Protein AF-U6JP81-F1 (afdb_monomer)

Solvent-accessible surface area (backbone atoms only — not comparable to full-atom values): 4508 Å² total; per-residue (Å²): 141,78,81,82,76,81,74,71,79,68,81,63,89,69,82,80,75,78,78,93,69,86,76,74,97,72,84,65,56,62,87,69,68,30,54,76,81,91,81,87,64,79,94,70,80,47,62,70,56,55,55,53,48,55,56,48,52,29,52,61,62,70,107

Secondary structure (DSSP, 8-state):
------------------SS----S---STTTT-SPPP---GGG--HHHHHHHHHHHHHHHH-

Structure (mmCIF, N/CA/C/O backbone):
data_AF-U6JP81-F1
#
_entry.id   AF-U6JP81-F1
#
loop_
_atom_site.group_PDB
_atom_site.id
_atom_site.type_symbol
_atom_site.label_atom_id
_atom_site.label_alt_id
_atom_site.label_comp_id
_atom_site.label_asym_id
_atom_site.label_entity_id
_atom_site.label_seq_id
_atom_site.pdbx_PDB_ins_code
_atom_site.Cartn_x
_atom_site.Cartn_y
_atom_site.Cartn_z
_atom_site.occupancy
_atom_site.B_iso_or_equiv
_atom_site.auth_seq_id
_atom_site.auth_comp_id
_atom_site.auth_asym_id
_atom_site.auth_atom_id
_atom_site.pdbx_PDB_model_num
ATOM 1 N N . PHE A 1 1 ? 20.080 40.326 17.327 1.00 44.81 1 PHE A N 1
ATOM 2 C CA . PHE A 1 1 ? 18.665 40.739 17.263 1.00 44.81 1 PHE A CA 1
ATOM 3 C C . PHE A 1 1 ? 17.833 39.613 16.666 1.00 44.81 1 PHE A C 1
ATOM 5 O O . PHE A 1 1 ? 17.651 3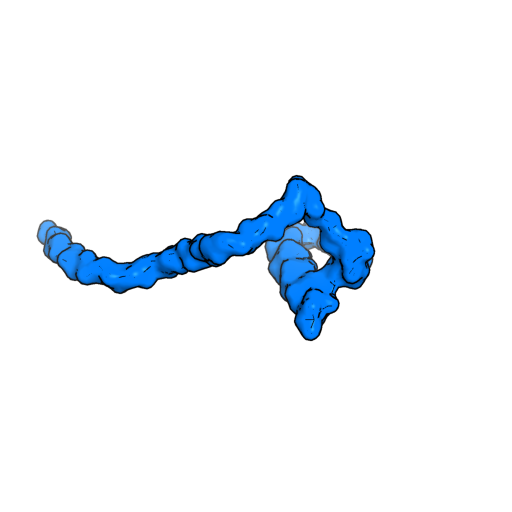9.564 15.461 1.00 44.81 1 PHE A O 1
ATOM 12 N N . ILE A 1 2 ? 17.375 38.671 17.492 1.00 53.81 2 ILE A N 1
ATOM 13 C CA . ILE A 1 2 ? 16.313 37.737 17.103 1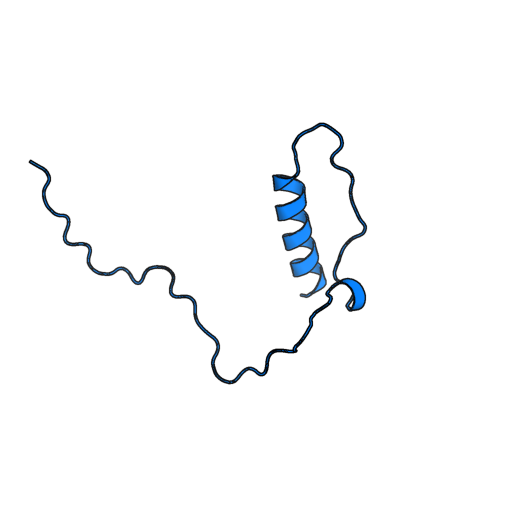.00 53.81 2 ILE A CA 1
ATOM 14 C C . ILE A 1 2 ? 15.206 37.976 18.117 1.00 53.81 2 ILE A C 1
ATOM 16 O O . ILE A 1 2 ? 15.377 37.703 19.305 1.00 53.81 2 ILE A O 1
ATOM 20 N N . THR A 1 3 ? 14.115 38.592 17.678 1.00 56.12 3 THR A N 1
ATOM 21 C CA . THR A 1 3 ? 12.930 38.753 18.512 1.00 56.12 3 THR A CA 1
ATOM 22 C C . THR A 1 3 ? 12.356 37.362 18.780 1.00 56.12 3 THR A C 1
ATOM 24 O O . THR A 1 3 ? 12.121 36.574 17.864 1.00 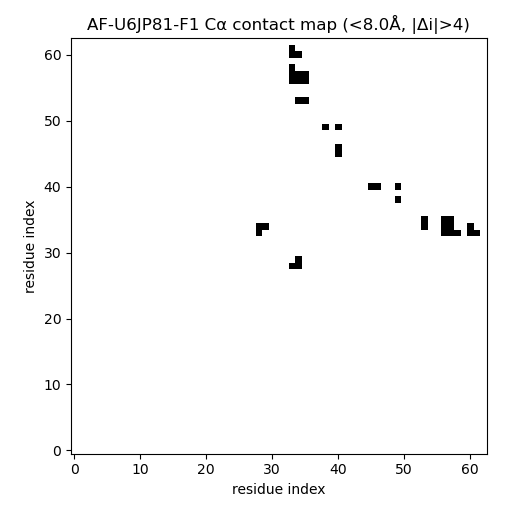56.12 3 THR A O 1
ATOM 27 N N . ARG A 1 4 ? 12.168 37.018 20.060 1.00 56.28 4 ARG A N 1
ATOM 28 C CA . ARG A 1 4 ? 11.407 35.830 20.458 1.00 56.28 4 ARG A CA 1
ATOM 29 C C . ARG A 1 4 ? 9.991 35.980 19.902 1.00 56.28 4 ARG A C 1
ATOM 31 O O . ARG A 1 4 ? 9.204 36.760 20.428 1.00 56.28 4 ARG A O 1
ATOM 38 N N . ALA A 1 5 ? 9.660 35.228 18.857 1.00 62.56 5 ALA A N 1
ATOM 39 C CA . ALA A 1 5 ? 8.271 35.013 18.488 1.00 62.56 5 ALA A CA 1
ATOM 40 C C . ALA A 1 5 ? 7.589 34.271 19.647 1.00 62.56 5 ALA A C 1
ATOM 42 O O . ALA A 1 5 ? 7.924 33.119 19.941 1.00 62.56 5 ALA A O 1
ATOM 43 N N . ASN A 1 6 ? 6.654 34.942 20.320 1.00 61.31 6 ASN A N 1
ATOM 44 C CA . ASN A 1 6 ? 5.733 34.317 21.256 1.00 61.31 6 ASN A CA 1
ATOM 45 C C . ASN A 1 6 ? 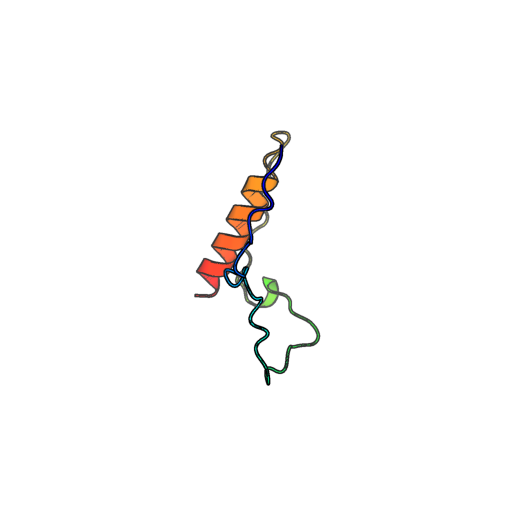4.801 33.411 20.439 1.00 61.31 6 ASN A C 1
ATOM 47 O O . ASN A 1 6 ? 3.784 33.864 19.914 1.00 61.31 6 ASN A O 1
ATOM 51 N N . ARG A 1 7 ? 5.205 32.150 20.239 1.00 63.56 7 ARG A N 1
ATOM 52 C CA . ARG A 1 7 ? 4.355 31.132 19.622 1.00 63.56 7 ARG A CA 1
ATOM 53 C C . ARG A 1 7 ? 3.189 30.895 20.573 1.00 63.56 7 ARG A C 1
ATOM 55 O O . ARG A 1 7 ? 3.291 30.080 21.485 1.00 63.56 7 ARG A O 1
ATOM 62 N N . THR A 1 8 ? 2.081 31.598 20.343 1.00 58.41 8 THR A N 1
ATOM 63 C CA . THR A 1 8 ? 0.776 31.111 20.774 1.00 58.41 8 THR A CA 1
ATOM 64 C C . THR A 1 8 ? 0.688 29.671 20.291 1.00 58.41 8 THR A C 1
ATOM 66 O O . THR A 1 8 ? 1.012 29.359 19.140 1.00 58.41 8 THR A O 1
ATOM 69 N N . SER A 1 9 ? 0.380 28.772 21.213 1.00 61.78 9 SER A N 1
ATOM 70 C CA . SER A 1 9 ? 0.195 27.354 20.965 1.00 61.78 9 SER A CA 1
ATOM 71 C C . SER A 1 9 ? -0.966 27.168 19.987 1.00 61.78 9 SER A C 1
ATOM 73 O O . SER A 1 9 ? -2.080 26.826 20.368 1.00 61.78 9 SER A O 1
ATOM 75 N N . LYS A 1 10 ? -0.719 27.371 18.686 1.00 59.97 10 LYS A N 1
ATOM 76 C CA . LYS A 1 10 ? -1.495 26.699 17.647 1.00 59.97 10 LYS A CA 1
ATOM 77 C C . LYS A 1 10 ? -1.395 25.236 18.020 1.00 59.97 10 LYS A C 1
ATOM 79 O O . LYS A 1 10 ? -0.280 24.719 18.021 1.00 59.97 10 LYS A O 1
ATOM 84 N N . ALA A 1 11 ? -2.518 24.640 18.416 1.00 65.81 11 ALA A N 1
ATOM 85 C CA . ALA A 1 11 ? -2.636 23.230 18.736 1.00 65.81 11 ALA A CA 1
ATOM 86 C C . ALA A 1 11 ? -1.936 22.434 17.627 1.00 65.81 11 ALA A C 1
ATOM 88 O O . ALA A 1 11 ? -2.471 22.239 16.536 1.00 65.81 11 ALA A O 1
ATOM 89 N N . GLY A 1 12 ? -0.668 22.093 17.862 1.00 65.12 12 GLY A N 1
ATOM 90 C CA . GLY A 1 12 ? 0.109 21.286 16.942 1.00 65.12 12 GLY A CA 1
ATOM 91 C C . GLY A 1 12 ? -0.600 19.951 16.863 1.00 65.12 12 GLY A C 1
ATOM 92 O O . GLY A 1 12 ? -1.056 19.494 17.902 1.00 65.12 12 GLY A O 1
ATOM 93 N N . ARG A 1 13 ? -0.743 19.393 15.651 1.00 68.25 13 ARG A N 1
ATOM 94 C CA . ARG A 1 13 ? -1.369 18.091 15.345 1.00 68.25 13 ARG A CA 1
ATOM 95 C C . ARG A 1 13 ? -1.417 17.182 16.580 1.00 68.25 13 ARG A C 1
ATOM 97 O O . ARG A 1 13 ? -0.447 16.494 16.885 1.00 68.25 13 ARG A O 1
ATOM 104 N N . VAL A 1 14 ? -2.519 17.252 17.325 1.00 70.94 14 VAL A N 1
ATOM 105 C CA . VAL A 1 14 ? -2.684 16.465 18.543 1.00 70.94 14 VAL A CA 1
ATOM 106 C C . VAL A 1 14 ? -3.102 15.091 18.059 1.00 70.94 14 VAL A C 1
ATOM 108 O O . VAL A 1 14 ? -4.143 14.959 17.418 1.00 70.94 14 VAL A O 1
ATOM 111 N N . PHE A 1 15 ? -2.276 14.076 18.305 1.00 73.94 15 PHE A N 1
ATOM 112 C CA . PHE A 1 15 ? -2.686 12.698 18.072 1.00 73.94 15 PHE A CA 1
ATOM 113 C C . PHE A 1 15 ? -3.911 12.429 18.943 1.00 73.94 15 PHE A C 1
ATOM 115 O O . PHE A 1 15 ? -3.813 12.365 20.170 1.00 73.94 15 PHE A O 1
ATOM 122 N N . HIS A 1 16 ? -5.080 12.330 18.314 1.00 75.50 16 HIS A N 1
ATOM 123 C CA . HIS A 1 16 ? -6.305 12.014 19.023 1.00 75.50 16 HIS A CA 1
ATOM 124 C C . HIS A 1 16 ? -6.270 10.528 19.375 1.00 75.50 16 HIS A C 1
ATOM 126 O O . HIS A 1 16 ? -6.576 9.665 18.553 1.00 75.50 16 HIS A O 1
ATOM 132 N N . ARG A 1 17 ? -5.816 10.214 20.592 1.00 74.88 17 ARG A N 1
ATOM 133 C CA . ARG A 1 17 ? -5.884 8.852 21.113 1.00 74.88 17 ARG A CA 1
ATOM 134 C C . ARG A 1 17 ? -7.352 8.525 21.355 1.00 74.88 17 ARG A C 1
ATOM 136 O O . ARG A 1 17 ? -7.944 9.040 22.300 1.00 74.88 17 ARG A O 1
ATOM 143 N N . VAL A 1 18 ? -7.917 7.663 20.517 1.00 78.25 18 VAL A N 1
ATOM 144 C CA . VAL A 1 18 ? -9.272 7.149 20.725 1.00 78.25 18 VAL A CA 1
ATOM 145 C C . VAL A 1 18 ? -9.279 6.364 22.042 1.00 78.25 18 VAL A C 1
ATOM 147 O O . VAL A 1 18 ? -8.514 5.412 22.206 1.00 78.25 18 VAL A O 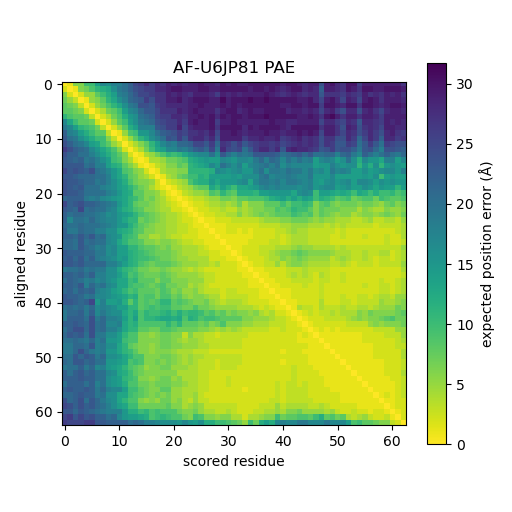1
ATOM 150 N N . GLN A 1 19 ? -10.075 6.806 23.016 1.00 82.25 19 GLN A N 1
ATOM 151 C CA . GLN A 1 19 ? -10.225 6.126 24.305 1.00 82.25 19 GLN A CA 1
ATOM 152 C C . GLN A 1 19 ? -11.344 5.080 24.227 1.00 82.25 19 GLN A C 1
ATOM 154 O O . GLN A 1 19 ? -12.331 5.281 23.527 1.00 82.25 19 GLN A O 1
ATOM 159 N N . GLY A 1 20 ? -11.189 3.958 24.939 1.00 80.50 20 GLY A N 1
ATOM 160 C CA . GLY A 1 20 ? -12.217 2.911 25.031 1.00 80.50 20 GLY A CA 1
ATOM 161 C C . GLY A 1 20 ? -12.239 1.886 23.890 1.00 80.50 20 GLY A C 1
ATOM 162 O O . GLY A 1 20 ? -13.118 1.032 23.868 1.00 80.50 20 GLY A O 1
ATOM 163 N N . VAL A 1 21 ? -11.278 1.922 22.960 1.00 82.62 21 VAL A N 1
ATOM 164 C CA . VAL A 1 21 ? -11.177 0.920 21.886 1.00 82.62 21 VAL A CA 1
ATOM 165 C C . VAL A 1 21 ? -10.293 -0.241 22.338 1.00 82.62 21 VAL A C 1
ATOM 167 O O . VAL A 1 21 ? -9.129 -0.042 22.689 1.00 82.62 21 VAL A O 1
ATOM 170 N N . LYS A 1 22 ? -10.831 -1.464 22.302 1.00 85.81 22 LYS A N 1
ATOM 171 C CA . LYS A 1 22 ? -10.050 -2.696 22.465 1.00 85.81 22 LYS A CA 1
ATOM 172 C C . LYS A 1 22 ? -9.315 -2.979 21.154 1.00 85.81 22 LYS A C 1
ATOM 174 O O . LYS A 1 22 ? -9.947 -3.336 20.163 1.00 85.81 22 LYS A O 1
ATOM 179 N N . LEU A 1 23 ? -7.997 -2.785 21.139 1.00 85.69 23 LEU A N 1
ATOM 180 C CA . LEU A 1 23 ? -7.173 -3.160 19.992 1.00 85.69 23 LEU A CA 1
ATOM 181 C C . LEU A 1 23 ? -6.956 -4.683 19.988 1.00 85.69 23 LEU A C 1
ATOM 183 O O . LEU A 1 23 ? -6.830 -5.275 21.061 1.00 85.69 23 LEU A O 1
ATOM 187 N N . PRO A 1 24 ? -6.916 -5.319 18.809 1.00 89.69 24 PRO A N 1
ATOM 188 C CA . PRO A 1 24 ? -6.499 -6.712 18.689 1.00 89.69 24 PRO A CA 1
ATOM 189 C C . PRO A 1 24 ? -4.995 -6.862 18.971 1.00 89.69 24 PRO A C 1
ATOM 191 O O . PRO A 1 24 ? -4.213 -5.964 18.661 1.00 89.69 24 PRO A O 1
ATOM 194 N N . ASP A 1 25 ? -4.586 -8.021 19.494 1.00 91.44 25 ASP A N 1
ATOM 195 C CA . ASP A 1 25 ? -3.175 -8.316 19.806 1.00 91.44 25 ASP A CA 1
ATOM 196 C C . ASP A 1 25 ? -2.300 -8.441 18.546 1.00 91.44 25 ASP A C 1
ATOM 198 O O . ASP A 1 25 ? -1.100 -8.170 18.571 1.00 91.44 25 ASP A O 1
ATOM 202 N N . LYS A 1 26 ? -2.907 -8.841 17.422 1.00 93.06 26 LYS A N 1
ATOM 203 C CA . LYS A 1 26 ? -2.260 -8.956 16.114 1.00 93.06 26 LYS A CA 1
ATOM 204 C C . LYS A 1 26 ? -3.246 -8.587 15.014 1.00 93.06 26 LYS A C 1
ATOM 206 O O . LYS A 1 26 ? -4.413 -8.969 15.062 1.00 93.06 26 LYS A O 1
ATOM 211 N N . VAL A 1 27 ? -2.750 -7.890 13.997 1.00 91.38 27 VAL A N 1
ATOM 212 C CA . VAL A 1 27 ? -3.485 -7.626 12.759 1.00 91.38 27 VAL A CA 1
ATOM 213 C C . VAL A 1 27 ? -2.628 -8.058 11.583 1.00 91.38 27 VAL A C 1
ATOM 215 O O . VAL A 1 27 ? -1.476 -7.644 11.475 1.00 91.38 27 VAL A O 1
ATOM 218 N N . ASP A 1 28 ? -3.201 -8.872 10.703 1.00 93.25 28 ASP A N 1
ATOM 219 C CA . ASP A 1 28 ? -2.662 -9.139 9.376 1.00 93.25 28 ASP A CA 1
ATOM 220 C C . ASP A 1 28 ? -3.694 -8.679 8.345 1.00 93.25 28 ASP A C 1
ATOM 222 O O . ASP A 1 28 ? -4.829 -9.151 8.314 1.00 93.25 28 ASP A O 1
ATOM 226 N N . TRP A 1 29 ? -3.319 -7.693 7.538 1.00 92.38 29 TRP A N 1
ATOM 227 C CA . TRP A 1 29 ? -4.201 -7.120 6.525 1.00 92.38 29 TRP A CA 1
ATOM 228 C C . TRP A 1 29 ? -4.304 -8.004 5.278 1.00 92.38 29 TRP A C 1
ATOM 230 O O . TRP A 1 29 ? -5.241 -7.852 4.495 1.00 92.38 29 TRP A O 1
ATOM 240 N N . ARG A 1 30 ? -3.371 -8.946 5.091 1.00 92.25 30 ARG A N 1
ATOM 241 C CA . ARG A 1 30 ? -3.403 -9.889 3.964 1.00 92.25 30 ARG A CA 1
ATOM 242 C C . ARG A 1 30 ? -4.561 -10.865 4.113 1.00 92.25 30 ARG A C 1
ATOM 244 O O . ARG A 1 30 ? -5.268 -11.106 3.143 1.00 92.25 30 ARG A O 1
ATOM 251 N N . ASP A 1 31 ? -4.807 -11.321 5.340 1.00 91.81 31 ASP A N 1
ATOM 252 C CA . ASP A 1 31 ? -5.939 -12.194 5.680 1.00 91.81 31 ASP A CA 1
ATOM 253 C C . ASP A 1 31 ? -7.293 -11.514 5.409 1.00 91.81 31 ASP A C 1
ATOM 255 O O . ASP A 1 31 ? -8.301 -12.181 5.205 1.00 91.81 31 ASP A O 1
ATOM 259 N N . GLN A 1 32 ? -7.315 -10.178 5.373 1.00 88.50 32 GLN A N 1
ATOM 260 C CA . GLN A 1 32 ? -8.506 -9.375 5.084 1.00 88.50 32 GLN A CA 1
ATOM 261 C C . GLN A 1 32 ? -8.657 -9.034 3.594 1.00 88.50 32 GLN A C 1
ATOM 263 O O . GLN A 1 32 ? -9.607 -8.352 3.226 1.00 88.50 32 GLN A O 1
ATOM 268 N N . GLY A 1 33 ? -7.730 -9.467 2.731 1.00 89.50 33 GLY A N 1
ATOM 269 C CA . GLY A 1 33 ? -7.795 -9.226 1.286 1.00 89.50 33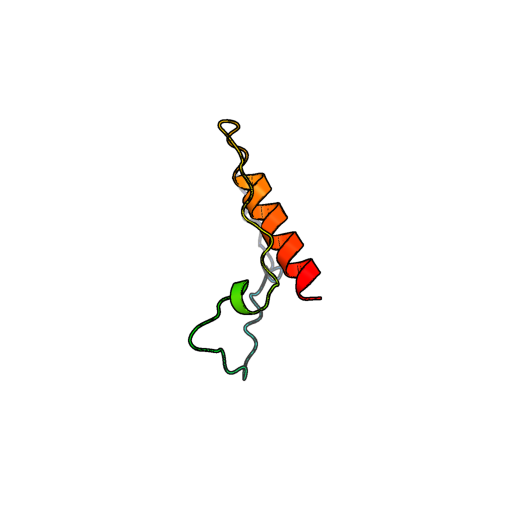 GLY A CA 1
ATOM 270 C C . GLY A 1 33 ? -7.566 -7.772 0.858 1.00 89.50 33 GLY A C 1
ATOM 271 O O 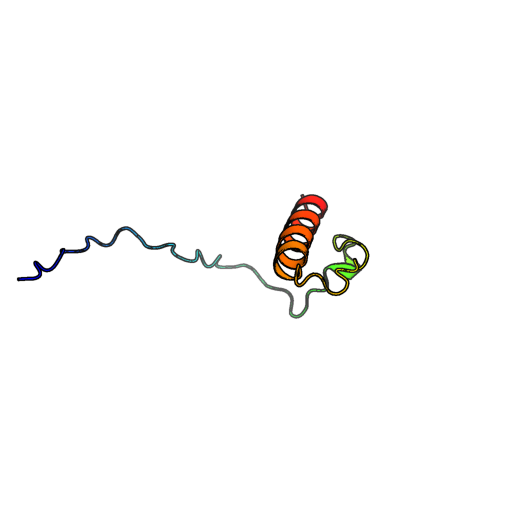. GLY A 1 33 ? -7.763 -7.448 -0.308 1.00 89.50 33 GLY A O 1
ATOM 272 N N . ILE A 1 34 ? -7.125 -6.896 1.767 1.00 92.31 34 ILE A N 1
ATOM 273 C CA . ILE A 1 34 ? -6.926 -5.461 1.489 1.00 92.31 34 ILE A CA 1
ATOM 274 C C . ILE A 1 34 ? -5.487 -5.114 1.078 1.00 92.31 34 ILE A C 1
ATOM 276 O O . ILE A 1 34 ? -5.129 -3.945 0.958 1.00 92.31 34 ILE A O 1
ATOM 280 N N . VAL A 1 35 ? -4.631 -6.120 0.896 1.00 93.56 35 VAL A N 1
ATOM 281 C CA . VAL A 1 35 ? -3.244 -5.947 0.451 1.00 93.56 35 VAL A CA 1
ATOM 282 C C . VAL A 1 35 ? -3.153 -6.379 -1.005 1.00 93.56 35 VAL A C 1
ATOM 284 O O . VAL A 1 35 ? -3.453 -7.524 -1.336 1.00 93.56 35 VAL A O 1
ATOM 287 N N . THR A 1 36 ? -2.729 -5.470 -1.883 1.00 92.38 36 THR A N 1
ATOM 288 C CA . THR A 1 36 ? -2.521 -5.792 -3.300 1.00 92.38 36 THR A CA 1
ATOM 289 C C . THR A 1 36 ? -1.395 -6.815 -3.475 1.00 92.38 36 THR A C 1
ATOM 291 O O . THR A 1 36 ? -0.507 -6.886 -2.619 1.00 92.38 36 THR A O 1
ATOM 294 N N . PRO A 1 37 ? -1.341 -7.542 -4.606 1.00 93.94 37 PRO A N 1
ATOM 295 C CA . PRO A 1 37 ? -0.188 -8.371 -4.942 1.00 93.94 37 PRO A CA 1
ATOM 296 C C . PRO A 1 37 ? 1.139 -7.603 -4.861 1.00 93.94 37 PRO A C 1
ATOM 298 O O . PRO A 1 37 ? 1.189 -6.382 -5.037 1.00 93.94 37 PRO A O 1
ATOM 301 N N . ILE A 1 38 ? 2.220 -8.340 -4.607 1.00 93.75 38 ILE A N 1
ATOM 302 C CA . ILE A 1 38 ? 3.574 -7.785 -4.530 1.00 93.75 38 ILE A CA 1
ATOM 303 C C . ILE A 1 38 ? 3.956 -7.191 -5.892 1.00 93.75 38 ILE A C 1
ATOM 305 O O . ILE A 1 38 ? 3.768 -7.826 -6.929 1.00 93.75 38 ILE A O 1
ATOM 309 N N . LYS A 1 39 ? 4.504 -5.973 -5.872 1.00 92.88 39 LYS A N 1
ATOM 310 C CA . LYS A 1 39 ? 4.997 -5.253 -7.053 1.00 92.88 39 LYS A CA 1
ATOM 311 C C . LYS A 1 39 ? 6.536 -5.234 -7.069 1.00 92.88 39 LYS A C 1
ATOM 313 O O . LYS A 1 39 ? 7.151 -5.348 -6.012 1.00 92.88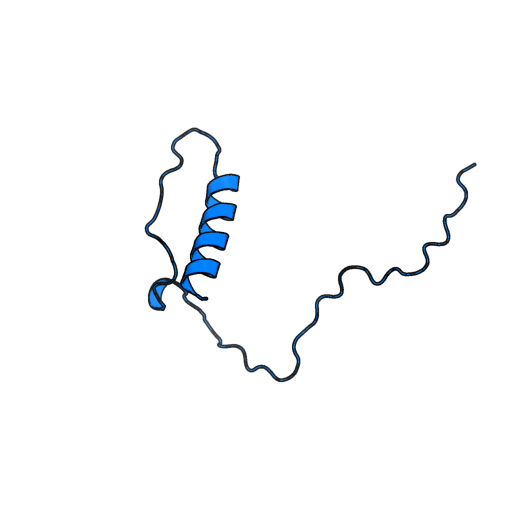 39 LYS A O 1
ATOM 318 N N . ASP A 1 40 ? 7.144 -5.038 -8.244 1.00 94.25 40 ASP A N 1
ATOM 319 C CA . ASP A 1 40 ? 8.605 -4.942 -8.425 1.00 94.25 40 ASP A CA 1
ATOM 320 C C . ASP A 1 40 ? 9.031 -3.528 -8.866 1.00 94.25 40 ASP A C 1
ATOM 322 O O . ASP A 1 40 ? 8.510 -2.979 -9.836 1.00 94.25 40 ASP A O 1
ATOM 326 N N . GLN A 1 41 ? 9.975 -2.937 -8.130 1.00 89.38 41 GLN A N 1
ATOM 327 C CA . GLN A 1 41 ? 10.526 -1.596 -8.366 1.00 89.38 41 GLN A CA 1
ATOM 328 C C . GLN A 1 41 ? 11.828 -1.597 -9.186 1.00 89.38 41 GLN A C 1
ATOM 330 O O . GLN A 1 41 ? 12.333 -0.522 -9.533 1.00 89.38 41 GLN A O 1
ATOM 335 N N . ALA A 1 42 ? 12.395 -2.777 -9.462 1.00 94.12 42 ALA A N 1
ATOM 336 C CA . ALA A 1 42 ? 13.694 -2.956 -10.100 1.00 94.12 42 ALA A CA 1
ATOM 337 C C . ALA A 1 42 ? 14.799 -2.076 -9.460 1.00 94.12 42 ALA A C 1
ATOM 339 O O . ALA A 1 42 ? 14.782 -1.772 -8.264 1.00 94.12 42 ALA A O 1
ATOM 340 N N . GLN A 1 43 ? 15.780 -1.639 -10.252 1.00 93.38 43 GLN A N 1
ATOM 341 C CA . GLN A 1 43 ? 16.921 -0.822 -9.807 1.00 93.38 43 GLN A CA 1
ATOM 342 C C . GLN A 1 43 ? 16.661 0.693 -9.931 1.00 93.38 43 GLN A C 1
ATOM 344 O O . GLN A 1 43 ? 17.577 1.474 -10.167 1.00 93.38 43 GLN A O 1
ATOM 349 N N . CYS A 1 44 ? 15.405 1.127 -9.783 1.00 94.12 44 CYS A N 1
ATOM 350 C CA . CYS A 1 44 ? 15.004 2.526 -9.982 1.00 94.12 44 CYS A CA 1
ATOM 351 C C . CYS A 1 44 ? 15.104 3.392 -8.707 1.00 94.12 44 CYS A C 1
ATOM 353 O O . CYS A 1 44 ? 15.126 4.617 -8.787 1.00 94.12 44 CYS A O 1
ATOM 355 N N . GLY A 1 45 ? 15.163 2.784 -7.515 1.00 93.69 45 GLY A N 1
ATOM 356 C CA . GLY A 1 45 ? 15.138 3.535 -6.248 1.00 93.69 45 GLY A CA 1
ATOM 357 C C . GLY A 1 45 ? 13.768 4.150 -5.917 1.00 93.69 45 GLY A C 1
ATOM 358 O O . GLY A 1 45 ? 13.674 5.101 -5.144 1.00 93.69 45 GLY A O 1
ATOM 359 N N . SER A 1 46 ? 12.686 3.610 -6.480 1.00 95.69 46 SER A N 1
ATOM 360 C CA . SER A 1 46 ? 11.312 4.117 -6.352 1.00 95.69 46 SER A CA 1
ATOM 361 C C . SER A 1 46 ? 10.542 3.576 -5.136 1.00 95.69 46 SER A C 1
ATOM 363 O O . SER A 1 46 ? 9.320 3.704 -5.070 1.00 95.69 46 SER A O 1
ATOM 365 N N . CYS A 1 47 ? 11.226 3.013 -4.132 1.00 94.62 47 CYS A N 1
ATOM 366 C CA . CYS A 1 47 ? 10.597 2.406 -2.947 1.00 94.62 47 CYS A CA 1
ATOM 367 C C . CYS A 1 47 ? 9.645 3.357 -2.199 1.00 94.62 47 CYS A C 1
ATOM 369 O O . CYS A 1 47 ? 8.630 2.922 -1.651 1.00 94.62 47 CYS A O 1
ATOM 371 N N . TRP A 1 48 ? 9.935 4.662 -2.211 1.00 96.50 48 TRP A N 1
ATOM 372 C CA . TRP A 1 48 ? 9.078 5.690 -1.621 1.00 96.50 48 TRP A CA 1
ATOM 373 C C . TRP A 1 48 ? 7.696 5.730 -2.292 1.00 96.50 48 TRP A C 1
ATOM 375 O O . TRP A 1 48 ? 6.678 5.847 -1.609 1.00 96.50 48 TRP A O 1
ATOM 385 N N . ALA A 1 49 ? 7.650 5.567 -3.616 1.00 95.88 49 ALA A N 1
ATOM 386 C CA . ALA A 1 49 ? 6.417 5.586 -4.390 1.00 95.88 49 ALA A CA 1
ATOM 387 C C . ALA A 1 49 ? 5.608 4.309 -4.146 1.00 95.88 49 ALA A C 1
ATOM 389 O O . ALA A 1 49 ? 4.397 4.378 -3.954 1.00 95.88 49 ALA A O 1
ATOM 390 N N . PHE A 1 50 ? 6.276 3.155 -4.069 1.00 95.31 50 PHE A N 1
ATOM 391 C CA . PHE A 1 50 ? 5.642 1.866 -3.770 1.00 95.31 50 PHE A CA 1
ATOM 392 C C . PHE A 1 50 ? 5.061 1.842 -2.349 1.00 95.31 50 PHE A C 1
ATOM 394 O O . PHE A 1 50 ? 3.946 1.370 -2.140 1.00 95.31 50 PHE A O 1
ATOM 401 N N . SER A 1 51 ? 5.768 2.437 -1.384 1.00 92.81 51 SER A N 1
ATOM 402 C CA . SER A 1 51 ? 5.294 2.566 0.002 1.00 92.81 51 SER A CA 1
ATOM 403 C C . SER A 1 51 ? 4.044 3.451 0.102 1.00 92.81 51 SER A C 1
ATOM 405 O O . SER A 1 51 ? 3.078 3.103 0.787 1.00 92.81 51 SER A O 1
ATOM 407 N N . ALA A 1 52 ? 4.042 4.590 -0.600 1.00 96.19 52 ALA A N 1
ATOM 408 C CA . ALA A 1 52 ? 2.915 5.518 -0.601 1.00 96.19 52 ALA A CA 1
ATOM 409 C C . ALA A 1 52 ? 1.689 4.934 -1.321 1.00 96.19 52 ALA A C 1
ATOM 411 O O . ALA A 1 52 ? 0.585 4.956 -0.780 1.00 96.19 52 ALA A O 1
ATOM 412 N N . THR A 1 53 ? 1.889 4.371 -2.515 1.00 95.56 53 THR A N 1
ATOM 413 C CA . THR A 1 53 ? 0.813 3.775 -3.324 1.00 95.56 53 THR A CA 1
ATOM 414 C C . THR A 1 53 ? 0.192 2.564 -2.639 1.00 95.56 53 THR A C 1
ATOM 416 O O . THR A 1 53 ? -1.025 2.545 -2.494 1.00 95.5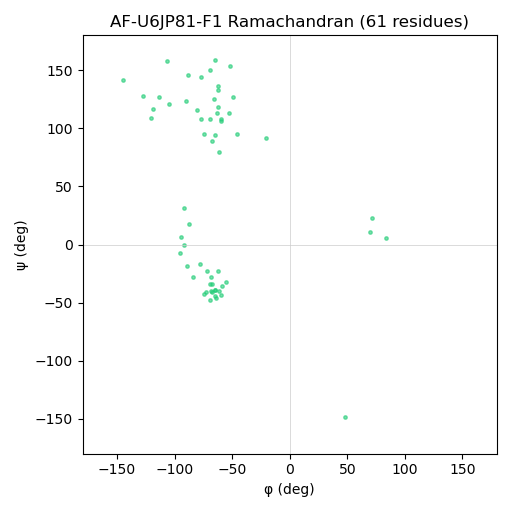6 53 THR A O 1
ATOM 419 N N . GLY A 1 54 ? 0.989 1.637 -2.094 1.00 94.25 54 GLY A N 1
ATOM 420 C CA . GLY A 1 54 ? 0.462 0.479 -1.359 1.00 94.25 54 GLY A CA 1
ATOM 421 C C . GLY A 1 54 ? -0.402 0.865 -0.153 1.00 94.25 54 GLY A C 1
ATOM 422 O O . GLY A 1 54 ? -1.427 0.238 0.114 1.00 94.25 54 GLY A O 1
ATOM 423 N N . SER A 1 55 ? -0.046 1.949 0.545 1.00 94.19 55 SER A N 1
ATOM 424 C CA . SER A 1 55 ? -0.850 2.472 1.661 1.00 94.19 55 SER A CA 1
ATOM 425 C C . SER A 1 55 ? -2.179 3.080 1.202 1.00 94.19 55 SER A C 1
ATOM 427 O O . SER A 1 55 ? -3.174 3.016 1.926 1.00 94.19 55 SER A O 1
ATOM 429 N N . LEU A 1 56 ? -2.208 3.703 0.022 1.00 95.62 56 LEU A N 1
ATOM 430 C CA . LEU A 1 56 ? -3.430 4.264 -0.558 1.00 95.62 56 LEU A CA 1
ATOM 431 C C . LEU A 1 56 ? -4.342 3.166 -1.101 1.00 95.62 56 LEU A C 1
ATOM 433 O O . LEU A 1 56 ? -5.540 3.197 -0.840 1.00 95.62 56 LEU A O 1
ATOM 437 N N . GLU A 1 57 ? -3.780 2.173 -1.786 1.00 95.94 57 GLU A N 1
ATOM 438 C CA . GLU A 1 57 ? -4.522 1.013 -2.285 1.00 95.94 57 GLU A CA 1
ATOM 439 C C . GLU A 1 57 ? -5.181 0.240 -1.136 1.00 95.94 57 GLU A C 1
ATOM 441 O O . GLU A 1 57 ? -6.358 -0.096 -1.227 1.00 95.94 57 GLU A O 1
ATOM 446 N N . GLY A 1 58 ? -4.470 0.029 -0.021 1.00 93.50 58 GLY A N 1
ATOM 447 C CA . GLY A 1 58 ? -5.043 -0.636 1.153 1.00 93.50 58 GLY A CA 1
ATOM 448 C C . GLY A 1 58 ? -6.136 0.176 1.852 1.00 93.50 58 GLY A C 1
ATOM 449 O O . GLY A 1 58 ? -7.109 -0.392 2.343 1.00 93.50 58 GLY A O 1
ATOM 450 N N . GLN A 1 59 ? -6.022 1.508 1.870 1.00 92.75 59 GLN A N 1
ATOM 451 C CA . GLN A 1 59 ? -7.105 2.369 2.358 1.00 92.75 59 GLN A CA 1
ATOM 452 C C . GLN A 1 59 ? -8.326 2.312 1.441 1.00 92.75 59 GLN A C 1
ATOM 454 O O . GLN A 1 59 ? -9.444 2.236 1.941 1.00 92.75 59 GLN A O 1
ATOM 459 N N . TRP A 1 60 ? -8.110 2.309 0.125 1.00 92.12 60 TRP A N 1
ATOM 460 C CA . TRP A 1 60 ? -9.181 2.192 -0.859 1.00 92.12 60 TRP A CA 1
ATOM 461 C C . TRP A 1 60 ? -9.889 0.836 -0.785 1.00 92.12 60 TRP A C 1
ATOM 463 O O . TRP A 1 60 ? -11.104 0.786 -0.879 1.00 92.12 60 TRP A O 1
ATOM 473 N N . ALA A 1 61 ? -9.150 -0.254 -0.571 1.00 90.69 61 ALA A N 1
ATOM 474 C CA . ALA A 1 61 ? -9.719 -1.596 -0.441 1.00 90.69 61 ALA A CA 1
ATOM 475 C C . ALA A 1 61 ? -10.488 -1.816 0.875 1.00 90.69 61 ALA A C 1
ATOM 477 O O . ALA A 1 61 ? -11.316 -2.719 0.959 1.00 90.69 61 ALA A O 1
ATOM 478 N N . LYS A 1 62 ? -10.188 -1.029 1.916 1.00 83.19 62 LYS A N 1
ATOM 479 C CA . LYS A 1 62 ? -10.871 -1.094 3.216 1.00 83.19 62 LYS A CA 1
ATOM 480 C C . LYS A 1 62 ? -12.175 -0.286 3.255 1.00 83.19 62 LYS A C 1
ATOM 482 O O . LYS A 1 62 ? -13.022 -0.584 4.098 1.00 83.19 62 LYS A O 1
ATOM 487 N N . ALA A 1 63 ? -12.267 0.772 2.449 1.00 59.19 63 ALA A N 1
ATOM 488 C CA . ALA A 1 63 ? -13.423 1.667 2.378 1.00 59.19 63 ALA A CA 1
ATOM 489 C C . ALA A 1 63 ? -14.592 1.013 1.632 1.00 59.19 63 ALA A C 1
ATOM 491 O O . ALA A 1 63 ? -15.739 1.258 2.065 1.00 59.19 63 ALA A O 1
#

Sequence (63 aa):
FITRANRTSKAGRVFHRVQGVKLPDKVDWRDQGIVTPIKDQAQCGSCWAFSATGSLEGQWAKA

Organism: Tityus serrulatus (NCBI:txid6887)

Radius of gyration: 19.86 Å; Cα contacts (8 Å, |Δi|>4): 19; chains: 1; bounding box: 32×53×35 Å

Mean predicted aligned error: 11.35 Å

InterPro domains:
  IPR000169 Cysteine peptidase, cysteine active site [PS00139] (41-52)
  IPR000668 Peptidase C1A, papain C-terminal [PF00112] (23-62)
  IPR013128 Peptidase C1A [PTHR12411] (26-59)
  IPR038765 Papain-like cysteine peptidase superfamily [SSF54001] (8-62)

pLDDT: mean 83.38, std 14.09, range [44.81, 96.5]

Foldseek 3Di:
DDDPDPPPCPPDPDPPDDPPDDDDPDDDCVVVVLFDDDDDPPPPPCVVVVVVVRVVSSVVSVD